Protein AF-A0A4S8MZV8-F1 (afdb_monomer_lite)

Radius of gyration: 15.36 Å; chains: 1; bounding box: 40×35×32 Å

Foldseek 3Di:
DCVPDDDDDQVVLLVLQVVLVPDDDPVVNVVSCVVPVHHHDCLSVDPPDRCRVPPDPDPVVCVVVCVVVCCVPPVD

Organism: Dendrothele bispora (strain CBS 962.96) (NCBI:txid1314807)

Structure (mmCIF, N/CA/C/O backbone):
data_AF-A0A4S8MZV8-F1
#
_entry.id   AF-A0A4S8MZV8-F1
#
loop_
_atom_site.group_PDB
_atom_site.id
_atom_site.type_symbol
_atom_site.label_atom_id
_atom_site.label_alt_id
_atom_site.label_comp_id
_atom_site.label_asym_id
_atom_site.label_entity_id
_atom_site.label_seq_id
_atom_site.pdbx_PDB_ins_code
_atom_site.Cartn_x
_atom_site.Cartn_y
_atom_site.Cartn_z
_atom_site.occupancy
_atom_site.B_iso_or_equiv
_atom_site.auth_s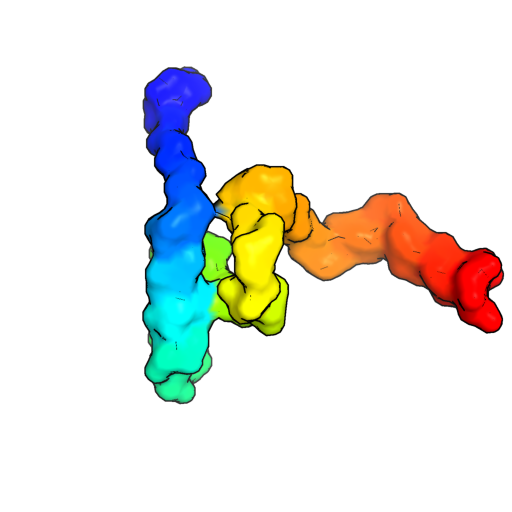eq_id
_atom_site.auth_comp_id
_atom_site.auth_asym_id
_atom_site.auth_atom_id
_atom_site.pdbx_PDB_model_num
ATOM 1 N N . ASP A 1 1 ? 24.686 3.157 -1.398 1.00 70.44 1 ASP A N 1
ATOM 2 C CA . ASP A 1 1 ? 24.841 2.017 -2.303 1.00 70.44 1 ASP A CA 1
ATOM 3 C C . ASP A 1 1 ? 23.448 1.539 -2.670 1.00 70.44 1 ASP A C 1
ATOM 5 O O . ASP A 1 1 ? 22.677 1.239 -1.766 1.00 70.44 1 ASP A O 1
ATOM 9 N N . TYR A 1 2 ? 23.082 1.642 -3.944 1.00 75.75 2 TYR A N 1
ATOM 10 C CA . TYR A 1 2 ? 21.751 1.260 -4.424 1.00 75.75 2 TYR A CA 1
ATOM 11 C C . TYR A 1 2 ? 21.671 -0.250 -4.691 1.00 75.75 2 TYR A C 1
ATOM 13 O O . TYR A 1 2 ? 20.577 -0.790 -4.785 1.00 75.75 2 TYR A O 1
ATOM 21 N N . GLU A 1 3 ? 22.816 -0.937 -4.762 1.00 83.75 3 GLU A N 1
ATOM 22 C CA . GLU A 1 3 ? 22.883 -2.387 -4.971 1.00 83.75 3 GLU A CA 1
ATOM 23 C C . GLU A 1 3 ? 22.404 -3.172 -3.742 1.00 83.75 3 GLU A C 1
ATOM 25 O O . GLU A 1 3 ? 21.998 -4.323 -3.855 1.00 83.75 3 GLU A O 1
ATOM 30 N N . ALA A 1 4 ? 22.384 -2.529 -2.571 1.00 84.69 4 ALA A N 1
ATOM 31 C CA . ALA A 1 4 ? 21.838 -3.085 -1.336 1.00 84.69 4 ALA A CA 1
ATOM 32 C C . ALA A 1 4 ? 20.308 -2.930 -1.214 1.00 84.69 4 ALA A C 1
ATOM 34 O O . ALA A 1 4 ? 19.752 -3.226 -0.158 1.00 84.69 4 ALA A O 1
ATOM 35 N N . TRP A 1 5 ? 19.626 -2.383 -2.227 1.00 85.00 5 TRP A N 1
ATOM 36 C CA . TRP A 1 5 ? 18.180 -2.177 -2.176 1.00 85.00 5 TRP A CA 1
ATOM 37 C C . TRP A 1 5 ? 17.451 -3.406 -2.704 1.00 85.00 5 TRP A C 1
ATOM 39 O O . TRP A 1 5 ? 17.574 -3.761 -3.876 1.00 85.00 5 TRP A O 1
ATOM 49 N N . ASP A 1 6 ? 16.639 -4.016 -1.846 1.00 83.75 6 ASP A N 1
ATOM 50 C CA . ASP A 1 6 ? 15.778 -5.116 -2.258 1.00 83.75 6 ASP A CA 1
ATOM 51 C C . ASP A 1 6 ? 14.697 -4.621 -3.225 1.00 83.75 6 ASP A C 1
ATOM 53 O O . ASP A 1 6 ? 13.959 -3.664 -2.958 1.00 83.75 6 ASP A O 1
ATOM 57 N N . MET A 1 7 ? 14.586 -5.302 -4.365 1.00 85.38 7 MET A N 1
ATOM 58 C CA . MET A 1 7 ? 13.540 -5.033 -5.345 1.00 85.38 7 MET A CA 1
ATOM 59 C C . MET A 1 7 ? 12.180 -5.453 -4.786 1.00 85.38 7 MET A C 1
ATOM 61 O O . MET A 1 7 ? 11.986 -6.594 -4.361 1.00 85.38 7 MET A O 1
ATOM 65 N N . ARG A 1 8 ? 11.207 -4.539 -4.827 1.00 87.62 8 ARG A N 1
ATOM 66 C CA . ARG A 1 8 ? 9.821 -4.852 -4.462 1.00 87.62 8 ARG A CA 1
ATOM 67 C C . ARG A 1 8 ? 9.137 -5.646 -5.565 1.00 87.62 8 ARG A C 1
ATOM 69 O O . ARG A 1 8 ? 9.26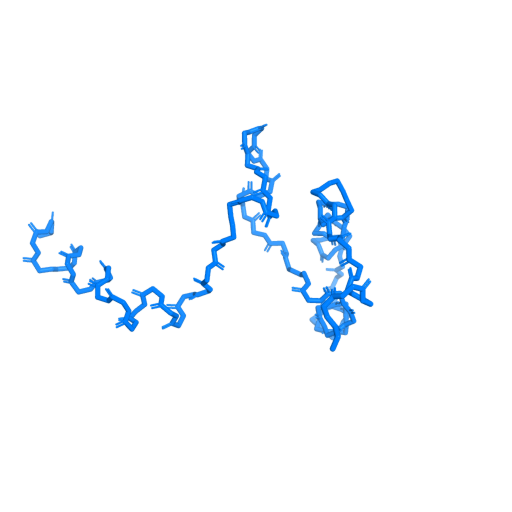6 -5.323 -6.743 1.00 87.62 8 ARG A O 1
ATOM 76 N N . HIS A 1 9 ? 8.340 -6.632 -5.165 1.00 91.50 9 HIS A N 1
ATOM 77 C CA . HIS A 1 9 ? 7.580 -7.473 -6.083 1.00 91.50 9 HIS A CA 1
ATOM 78 C C . HIS A 1 9 ? 6.086 -7.163 -5.996 1.00 91.50 9 HIS A C 1
ATOM 80 O O . HIS A 1 9 ? 5.499 -7.121 -4.917 1.00 91.50 9 HIS A O 1
ATOM 86 N N . SER A 1 10 ? 5.451 -6.999 -7.154 1.00 90.31 10 SER A N 1
ATOM 87 C CA . SER A 1 10 ? 4.025 -6.676 -7.290 1.00 90.31 10 SER A CA 1
ATOM 88 C C . SER A 1 10 ? 3.110 -7.647 -6.531 1.00 90.31 10 SER A C 1
ATOM 90 O O . SER A 1 10 ? 2.232 -7.226 -5.775 1.00 90.31 10 SER A O 1
ATOM 92 N N . GLY A 1 11 ? 3.382 -8.954 -6.628 1.00 92.75 11 GLY A N 1
ATOM 93 C CA . GLY A 1 11 ? 2.627 -9.983 -5.906 1.00 92.75 11 GLY A CA 1
ATOM 94 C C . GLY A 1 11 ? 2.742 -9.879 -4.381 1.00 92.75 11 GLY A C 1
ATOM 95 O O . GLY A 1 11 ? 1.746 -10.059 -3.682 1.00 92.75 11 GLY A O 1
ATOM 96 N N . GLU A 1 12 ? 3.923 -9.535 -3.863 1.00 94.25 12 GLU A N 1
ATOM 97 C CA . GLU A 1 12 ? 4.147 -9.331 -2.427 1.00 94.25 12 GLU A CA 1
ATOM 98 C C . GLU A 1 12 ? 3.359 -8.115 -1.924 1.00 94.25 12 GLU A C 1
ATOM 100 O O . GLU A 1 12 ? 2.632 -8.200 -0.933 1.00 94.25 12 GLU A O 1
ATOM 105 N N . VAL A 1 13 ? 3.424 -7.004 -2.661 1.00 93.88 13 VAL A N 1
ATOM 106 C CA . VAL A 1 13 ? 2.674 -5.782 -2.344 1.00 93.88 13 VAL A CA 1
ATOM 107 C C . VAL A 1 13 ? 1.166 -6.045 -2.370 1.00 93.88 13 VAL A C 1
ATOM 109 O O . VAL A 1 13 ? 0.442 -5.595 -1.483 1.00 93.88 13 VAL A O 1
ATOM 112 N N . HIS A 1 14 ? 0.674 -6.818 -3.341 1.00 94.00 14 HIS A N 1
ATOM 113 C CA . HIS A 1 14 ? -0.733 -7.208 -3.397 1.00 94.00 14 HIS A CA 1
ATOM 114 C C . HIS A 1 14 ? -1.141 -8.062 -2.184 1.00 94.00 14 HIS A C 1
ATOM 116 O O . HIS A 1 14 ? -2.177 -7.806 -1.570 1.00 94.00 14 HIS A O 1
ATOM 122 N N . GLN A 1 15 ? -0.329 -9.047 -1.789 1.00 95.38 15 GLN A N 1
ATOM 123 C CA . GLN A 1 15 ? -0.594 -9.861 -0.597 1.00 95.38 15 GLN A CA 1
ATOM 124 C C . GLN A 1 15 ? -0.637 -9.014 0.682 1.00 95.38 15 GLN A C 1
ATOM 126 O O . GLN A 1 15 ? -1.549 -9.177 1.495 1.00 95.38 15 GLN A O 1
ATOM 131 N N . GLN A 1 16 ? 0.299 -8.076 0.838 1.00 95.75 16 GLN A N 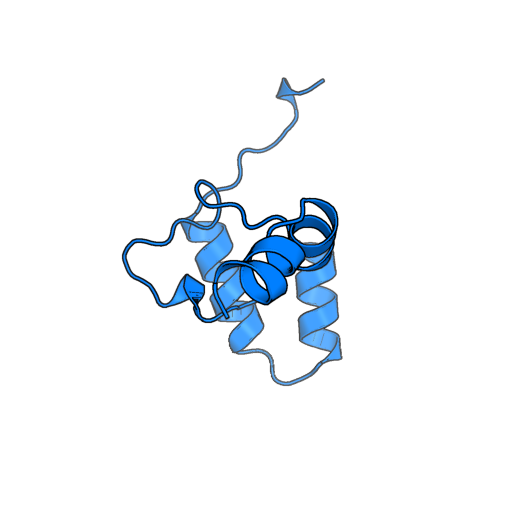1
ATOM 132 C CA . GLN A 1 16 ? 0.324 -7.131 1.958 1.00 95.75 16 GLN A CA 1
ATOM 133 C C . GLN A 1 16 ? -0.923 -6.234 1.963 1.00 95.75 16 GLN A C 1
ATOM 135 O O . GLN A 1 16 ? -1.567 -6.074 2.999 1.00 95.75 16 GLN A O 1
ATOM 140 N N . ALA A 1 17 ? -1.344 -5.723 0.803 1.00 95.25 17 ALA A N 1
ATOM 141 C CA . ALA A 1 17 ? -2.565 -4.929 0.681 1.00 95.25 17 ALA A CA 1
ATOM 142 C C . ALA A 1 17 ? -3.819 -5.735 1.072 1.00 95.25 17 ALA A C 1
ATOM 144 O O . ALA A 1 17 ? -4.657 -5.251 1.836 1.00 95.25 17 ALA A O 1
ATOM 145 N N . VAL A 1 18 ? -3.944 -6.985 0.615 1.00 95.94 18 VAL A N 1
ATOM 146 C CA . VAL A 1 18 ? -5.053 -7.875 1.004 1.00 95.94 18 VAL A CA 1
ATOM 147 C C . VAL A 1 18 ? -5.042 -8.142 2.512 1.00 95.94 18 VAL A C 1
ATOM 149 O O . VAL A 1 18 ? -6.090 -8.055 3.158 1.00 95.94 18 VAL A O 1
ATOM 152 N N . ALA A 1 19 ? -3.868 -8.398 3.095 1.00 96.62 19 ALA A N 1
ATOM 153 C CA . ALA A 1 19 ? -3.722 -8.579 4.536 1.00 96.62 19 ALA A CA 1
ATOM 154 C C . ALA A 1 19 ? -4.158 -7.323 5.305 1.00 96.62 19 ALA A C 1
ATOM 156 O O . ALA A 1 19 ? -4.963 -7.421 6.230 1.00 96.62 19 ALA A O 1
ATOM 157 N N . TRP A 1 20 ? -3.705 -6.138 4.882 1.00 96.75 20 TRP A N 1
ATOM 158 C CA . TRP A 1 20 ? -4.100 -4.853 5.460 1.00 96.75 20 TRP A CA 1
ATOM 159 C C . TRP A 1 20 ? -5.621 -4.639 5.405 1.00 96.75 20 TRP A C 1
ATOM 161 O O . TRP A 1 20 ? -6.222 -4.217 6.398 1.00 96.75 20 TRP A O 1
ATOM 171 N N . ARG A 1 21 ? -6.271 -4.978 4.278 1.00 96.25 21 ARG A N 1
ATOM 172 C CA . ARG A 1 21 ? -7.735 -4.880 4.100 1.00 96.25 21 ARG A CA 1
ATOM 173 C C . ARG A 1 21 ? -8.487 -5.754 5.104 1.00 96.25 21 ARG A C 1
ATOM 175 O O . ARG A 1 21 ? -9.501 -5.315 5.647 1.00 96.25 21 ARG A O 1
ATOM 182 N N . GLY A 1 22 ? -7.979 -6.959 5.364 1.00 96.56 22 GLY A N 1
ATOM 183 C CA . GLY A 1 22 ? -8.561 -7.920 6.305 1.00 96.56 22 GLY A CA 1
ATOM 184 C C . GLY A 1 22 ? -8.399 -7.555 7.785 1.00 96.56 22 GLY A C 1
ATOM 185 O O . GLY A 1 22 ? -9.074 -8.136 8.631 1.00 96.56 22 GLY A O 1
ATOM 186 N N . MET A 1 23 ? -7.539 -6.592 8.131 1.00 97.00 23 MET A N 1
ATOM 187 C CA . MET A 1 23 ? -7.347 -6.177 9.524 1.00 97.00 23 MET A CA 1
ATOM 188 C C . MET A 1 23 ? -8.544 -5.384 10.051 1.00 97.00 23 MET A C 1
ATOM 190 O O . MET A 1 23 ? -9.021 -4.449 9.403 1.00 97.00 23 MET A O 1
ATOM 194 N N . THR A 1 24 ? -8.978 -5.709 11.270 1.00 96.25 24 THR A N 1
ATOM 195 C CA . THR A 1 24 ? -10.161 -5.106 11.905 1.00 96.25 24 THR A CA 1
ATOM 196 C C . THR A 1 24 ? -9.864 -3.773 12.585 1.00 96.25 24 THR A C 1
ATOM 198 O O . THR A 1 24 ? -10.699 -2.871 12.578 1.00 96.25 24 THR A O 1
ATOM 201 N N . THR A 1 25 ? -8.688 -3.628 13.201 1.00 96.75 25 THR A N 1
ATOM 202 C CA . THR A 1 25 ? -8.371 -2.447 14.011 1.00 96.75 25 THR A CA 1
ATOM 203 C C . THR A 1 25 ? -7.536 -1.439 13.234 1.00 96.75 25 THR A C 1
ATOM 205 O O . THR A 1 25 ? -6.637 -1.787 12.464 1.00 96.75 25 THR A O 1
ATOM 208 N N . LYS A 1 26 ? -7.793 -0.154 13.494 1.00 95.62 26 LYS A N 1
ATOM 209 C CA . LYS A 1 26 ? -6.989 0.947 12.952 1.00 95.62 26 LYS A CA 1
ATOM 210 C C . LYS A 1 26 ? -5.516 0.819 13.360 1.00 95.62 26 LYS A C 1
ATOM 212 O O . LYS A 1 26 ? -4.639 0.988 12.523 1.00 95.62 26 LYS A O 1
ATOM 217 N N . SER A 1 27 ? -5.248 0.444 14.611 1.00 96.88 27 SER A N 1
ATOM 218 C CA . SER A 1 27 ? -3.883 0.273 15.120 1.00 96.88 27 SER A CA 1
ATOM 219 C C . SER A 1 27 ? -3.117 -0.854 14.421 1.00 96.88 27 SER A C 1
ATOM 221 O O . SER A 1 27 ? -1.925 -0.697 14.163 1.00 96.88 27 SER A O 1
ATOM 223 N N . ALA A 1 28 ? -3.781 -1.965 14.073 1.00 97.06 28 ALA A N 1
ATOM 224 C CA . ALA A 1 28 ? -3.160 -3.045 13.308 1.00 97.06 28 ALA A CA 1
ATOM 225 C C . ALA A 1 28 ? -2.815 -2.590 11.886 1.00 97.06 28 ALA A C 1
ATOM 227 O O . ALA A 1 28 ? -1.692 -2.806 11.437 1.00 97.06 28 ALA A O 1
ATOM 228 N N . ARG A 1 29 ? -3.736 -1.881 11.222 1.00 96.75 29 ARG A N 1
ATOM 229 C CA . ARG A 1 29 ? -3.507 -1.299 9.891 1.00 96.75 29 ARG A CA 1
ATOM 230 C C . ARG A 1 29 ? -2.348 -0.307 9.882 1.00 96.75 29 ARG A C 1
ATOM 232 O O . ARG A 1 29 ? -1.489 -0.380 9.011 1.00 96.75 29 ARG A O 1
ATOM 239 N N . GLU A 1 30 ? -2.289 0.588 10.864 1.00 95.81 30 GLU A N 1
ATOM 240 C CA . GLU A 1 30 ? -1.185 1.544 11.004 1.00 95.81 30 GLU A CA 1
ATOM 241 C C . GLU A 1 30 ? 0.146 0.847 11.285 1.00 95.81 30 GLU A C 1
ATOM 243 O O . GLU A 1 30 ? 1.172 1.233 10.732 1.00 95.81 30 GLU A O 1
ATOM 248 N N . LYS A 1 31 ? 0.149 -0.188 12.133 1.00 97.06 31 LYS A N 1
ATOM 249 C CA . LYS A 1 31 ? 1.348 -0.987 12.398 1.00 97.06 31 LYS A CA 1
ATOM 250 C C . LYS A 1 31 ? 1.837 -1.675 11.124 1.00 97.06 31 LYS A C 1
ATOM 252 O O . LYS A 1 31 ? 3.000 -1.515 10.777 1.00 97.06 31 LYS A O 1
ATOM 257 N N . HIS A 1 32 ? 0.942 -2.343 10.404 1.00 96.12 32 HIS A N 1
ATOM 258 C CA . HIS A 1 32 ? 1.270 -3.014 9.152 1.00 96.12 32 HIS A CA 1
ATOM 259 C C . HIS A 1 32 ? 1.803 -2.042 8.101 1.00 96.12 32 HIS A C 1
ATOM 261 O O . HIS A 1 32 ? 2.804 -2.323 7.450 1.00 96.12 32 HIS A O 1
ATOM 267 N N . GLN A 1 33 ? 1.172 -0.875 7.964 1.00 93.94 33 GLN A N 1
ATOM 268 C CA . GLN A 1 33 ? 1.616 0.149 7.027 1.00 93.94 33 GLN A CA 1
ATOM 269 C C . GLN A 1 33 ? 2.971 0.747 7.427 1.00 93.94 33 GLN A C 1
ATOM 271 O O . GLN A 1 33 ? 3.762 1.062 6.550 1.00 93.94 33 GLN A O 1
ATOM 276 N N . ARG A 1 34 ? 3.285 0.882 8.721 1.00 93.88 34 ARG A N 1
ATOM 277 C CA . ARG A 1 34 ? 4.633 1.292 9.156 1.00 93.88 34 ARG A CA 1
ATOM 278 C C . ARG A 1 34 ? 5.698 0.243 8.838 1.00 93.88 34 ARG A C 1
ATOM 280 O O . ARG A 1 34 ? 6.818 0.616 8.521 1.00 93.88 34 ARG A O 1
ATOM 287 N N . GLU A 1 35 ? 5.355 -1.037 8.940 1.00 94.38 35 GLU A N 1
ATOM 288 C CA . GLU A 1 35 ? 6.284 -2.149 8.703 1.00 94.38 35 GLU A CA 1
ATOM 289 C C . GLU A 1 35 ? 6.527 -2.396 7.207 1.00 94.38 35 GLU A C 1
ATOM 291 O O . GLU A 1 35 ? 7.660 -2.611 6.793 1.00 94.38 35 GLU A O 1
ATOM 296 N N . THR A 1 36 ? 5.476 -2.337 6.387 1.00 92.44 36 THR A N 1
ATOM 297 C CA . THR A 1 36 ? 5.527 -2.687 4.952 1.00 92.44 36 THR A CA 1
ATOM 298 C C . THR A 1 36 ? 5.523 -1.470 4.024 1.00 92.44 36 THR A C 1
ATOM 300 O O . THR A 1 36 ? 5.965 -1.531 2.876 1.00 92.44 36 THR A O 1
ATOM 303 N N . GLY A 1 37 ? 5.008 -0.333 4.490 1.00 90.69 37 GLY A N 1
ATOM 304 C CA . GLY A 1 37 ? 4.698 0.826 3.653 1.00 90.69 37 GLY A CA 1
ATOM 305 C C . GLY A 1 37 ? 3.444 0.656 2.788 1.00 90.69 37 GLY A C 1
ATOM 306 O O . GLY A 1 37 ? 3.172 1.530 1.970 1.00 90.69 37 GLY A O 1
ATOM 307 N N . VAL A 1 38 ? 2.690 -0.440 2.931 1.00 92.12 38 VAL A N 1
ATOM 308 C CA . VAL A 1 38 ? 1.554 -0.775 2.059 1.00 92.12 38 VAL A CA 1
ATOM 309 C C . VAL A 1 38 ? 0.219 -0.534 2.767 1.00 92.12 38 VAL A C 1
ATOM 311 O O . VAL A 1 38 ? 0.036 -0.870 3.940 1.00 92.12 38 VAL A O 1
ATOM 314 N N . CYS A 1 39 ? -0.734 0.044 2.035 1.00 92.94 39 CYS A N 1
ATOM 315 C CA . CYS A 1 39 ? -2.140 0.133 2.413 1.00 92.94 39 CYS A CA 1
ATOM 316 C C . CYS A 1 39 ? -3.018 -0.363 1.261 1.00 92.94 39 CYS A C 1
ATOM 318 O O . CYS A 1 39 ? -2.618 -0.317 0.099 1.00 92.94 39 CYS A O 1
ATOM 320 N N . TRP A 1 40 ? -4.224 -0.835 1.575 1.00 93.75 40 TRP A N 1
ATOM 321 C CA . TRP A 1 40 ? -5.160 -1.227 0.528 1.00 93.75 40 TRP A CA 1
ATOM 322 C C . TRP A 1 40 ? -5.858 -0.004 -0.068 1.00 93.75 40 TRP A C 1
ATOM 324 O O . TRP A 1 40 ? -6.316 0.890 0.647 1.00 93.75 40 TRP A O 1
ATOM 334 N N . SER A 1 41 ? -6.011 -0.027 -1.385 1.00 90.06 41 SER A N 1
ATOM 335 C CA . SER A 1 41 ? -6.855 0.8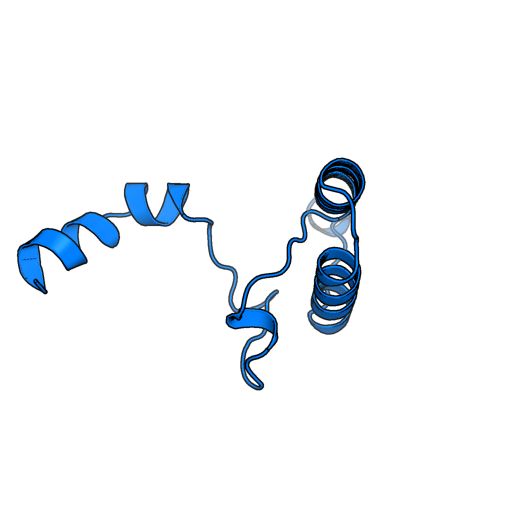73 -2.159 1.00 90.06 41 SER A CA 1
ATOM 336 C C . SER A 1 41 ? -7.653 0.055 -3.184 1.00 90.06 41 SER A C 1
ATOM 338 O O . SER A 1 41 ? -7.212 -1.040 -3.547 1.00 90.06 41 SER A O 1
ATOM 340 N N . PRO A 1 42 ? -8.780 0.574 -3.707 1.00 91.44 42 PRO A N 1
ATOM 341 C CA . PRO A 1 42 ? -9.558 -0.113 -4.742 1.00 91.44 42 PRO A CA 1
ATOM 342 C C . PRO A 1 42 ? -8.767 -0.475 -6.007 1.00 91.44 42 PRO A C 1
ATOM 344 O O . PRO A 1 42 ? -9.182 -1.355 -6.750 1.00 91.44 42 PRO A O 1
ATOM 347 N N . LEU A 1 43 ? -7.620 0.169 -6.251 1.00 90.62 43 LEU A N 1
ATOM 348 C CA . LEU A 1 43 ? -6.767 -0.134 -7.399 1.00 90.62 43 LEU A CA 1
ATOM 349 C C . LEU A 1 43 ? -6.199 -1.553 -7.352 1.00 90.62 43 LEU A C 1
ATOM 351 O O . LEU A 1 43 ? -6.029 -2.158 -8.403 1.00 90.62 43 LEU A O 1
ATOM 355 N N . HIS A 1 44 ? -5.972 -2.113 -6.160 1.00 91.44 44 HIS A N 1
ATOM 356 C CA . HIS A 1 44 ? -5.496 -3.493 -6.023 1.00 91.44 44 HIS A CA 1
ATOM 357 C C . HIS A 1 44 ? -6.491 -4.534 -6.547 1.00 91.44 44 HIS A C 1
ATOM 359 O O . HIS A 1 44 ? -6.082 -5.652 -6.830 1.00 91.44 44 HIS A O 1
ATOM 365 N N . ASP A 1 45 ? -7.767 -4.174 -6.706 1.00 91.81 45 ASP A N 1
ATOM 366 C CA . ASP A 1 45 ? -8.787 -5.074 -7.246 1.00 91.81 45 ASP A CA 1
ATOM 367 C C . ASP A 1 45 ? -8.819 -5.041 -8.798 1.00 91.81 45 ASP A C 1
ATOM 369 O O . ASP A 1 45 ? -9.552 -5.811 -9.421 1.00 91.81 45 ASP A O 1
ATOM 373 N N . LEU A 1 46 ? -8.034 -4.168 -9.448 1.00 92.00 46 LEU A N 1
ATOM 374 C CA . LEU A 1 46 ? -7.970 -4.058 -10.907 1.00 92.00 46 LEU A CA 1
ATOM 375 C C . LEU A 1 46 ? -6.980 -5.079 -11.498 1.00 92.00 46 LEU A C 1
ATOM 377 O O . LEU A 1 46 ? -5.808 -5.081 -11.123 1.00 92.00 46 LEU A O 1
ATOM 381 N N . PRO A 1 47 ? -7.380 -5.883 -12.502 1.00 89.31 47 PRO A N 1
ATOM 382 C CA . PRO A 1 47 ? -6.552 -6.974 -13.029 1.00 89.31 47 PRO A CA 1
ATOM 383 C C . PRO A 1 47 ? -5.294 -6.510 -13.777 1.00 89.31 47 PRO A C 1
ATOM 385 O O . PRO A 1 47 ? -4.394 -7.308 -14.013 1.00 89.31 47 PRO A O 1
ATOM 388 N N . TYR A 1 48 ? -5.233 -5.237 -14.172 1.00 89.31 48 TYR A N 1
ATOM 389 C CA . TYR A 1 48 ? -4.098 -4.639 -14.879 1.00 89.31 48 TYR A CA 1
ATOM 390 C C . TYR A 1 48 ? -3.211 -3.772 -13.976 1.00 89.31 48 TYR A C 1
ATOM 392 O O . TYR A 1 48 ? -2.211 -3.226 -14.441 1.00 89.31 48 TYR A O 1
ATOM 400 N N . TYR A 1 49 ? -3.587 -3.584 -12.710 1.00 89.56 49 TYR A N 1
ATOM 401 C CA . TYR A 1 49 ? -2.861 -2.694 -11.820 1.00 89.56 49 TYR A CA 1
ATOM 402 C C . TYR A 1 49 ? -1.668 -3.409 -11.187 1.00 89.56 49 TYR A C 1
ATOM 404 O O . TYR A 1 49 ? -1.818 -4.334 -10.393 1.00 89.56 49 TYR A O 1
ATOM 412 N N . ASP A 1 50 ? -0.474 -2.931 -11.523 1.00 90.56 50 ASP A N 1
ATOM 413 C CA . ASP A 1 50 ? 0.770 -3.315 -10.857 1.00 90.56 50 ASP A CA 1
ATOM 414 C C . ASP A 1 50 ? 1.206 -2.206 -9.882 1.00 90.56 50 ASP A C 1
ATOM 416 O O . ASP A 1 50 ? 1.565 -1.127 -10.351 1.00 90.56 50 ASP A O 1
ATOM 420 N N . PRO A 1 51 ? 1.201 -2.425 -8.555 1.00 88.50 51 PRO A N 1
ATOM 421 C CA . PRO A 1 51 ? 1.541 -1.395 -7.573 1.00 88.50 51 PRO A CA 1
ATOM 422 C C . PRO A 1 51 ? 3.030 -1.013 -7.528 1.00 88.50 51 PRO A C 1
ATOM 424 O O . PRO A 1 51 ? 3.368 0.006 -6.926 1.00 88.50 51 PRO A O 1
ATOM 427 N N . VAL A 1 52 ? 3.925 -1.805 -8.126 1.00 89.50 52 VAL A N 1
ATOM 428 C CA . VAL A 1 52 ? 5.359 -1.489 -8.223 1.00 89.50 52 VAL A CA 1
ATOM 429 C C . VAL A 1 52 ? 5.634 -0.672 -9.484 1.00 89.50 52 VAL A C 1
ATOM 431 O O . VAL A 1 52 ? 6.350 0.324 -9.419 1.00 89.50 52 VAL A O 1
ATOM 434 N N . CYS A 1 53 ? 5.037 -1.047 -10.619 1.00 87.19 53 CYS A N 1
ATOM 435 C CA . CYS A 1 53 ? 5.209 -0.324 -11.883 1.00 87.19 53 CYS A CA 1
ATOM 436 C C . CYS A 1 53 ? 4.323 0.928 -11.991 1.00 87.19 53 CYS A C 1
ATOM 438 O O . CYS A 1 53 ? 4.730 1.914 -12.600 1.00 87.19 53 CYS A O 1
ATOM 440 N N . HIS A 1 54 ? 3.131 0.916 -11.392 1.00 84.75 54 HIS A N 1
ATOM 441 C CA . HIS A 1 54 ? 2.176 2.029 -11.390 1.00 84.75 54 HIS A CA 1
ATOM 442 C C . HIS A 1 54 ? 2.144 2.695 -10.013 1.00 84.75 54 HIS A C 1
ATOM 444 O O . HIS A 1 54 ? 1.108 2.761 -9.338 1.00 84.75 54 HIS A O 1
ATOM 450 N N . LEU A 1 55 ? 3.318 3.159 -9.579 1.00 73.81 55 LEU A N 1
ATOM 451 C CA . LEU A 1 55 ? 3.470 3.850 -8.309 1.00 73.81 55 LEU A CA 1
ATOM 452 C C . LEU A 1 55 ? 2.652 5.146 -8.332 1.00 73.81 55 LEU A C 1
ATOM 454 O O . LEU A 1 55 ? 2.961 6.082 -9.069 1.00 73.81 55 LEU A O 1
ATOM 458 N N . ILE A 1 56 ? 1.625 5.218 -7.488 1.00 68.62 56 ILE A N 1
ATOM 459 C CA . ILE A 1 56 ? 0.929 6.475 -7.234 1.00 68.62 56 ILE A CA 1
ATOM 460 C C . ILE A 1 56 ? 1.683 7.191 -6.124 1.00 68.62 56 ILE A C 1
ATOM 462 O O . ILE A 1 56 ? 1.609 6.809 -4.954 1.00 68.62 56 ILE A O 1
ATOM 466 N N . LEU A 1 57 ? 2.401 8.249 -6.492 1.00 64.38 57 LEU A N 1
ATOM 467 C CA . LEU A 1 57 ? 2.868 9.240 -5.533 1.00 64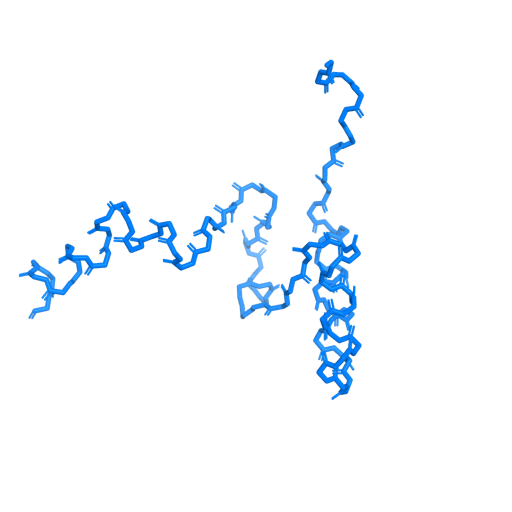.38 57 LEU A CA 1
ATOM 468 C C . LEU A 1 57 ? 1.606 9.787 -4.856 1.00 64.38 57 LEU A C 1
ATOM 470 O O . LEU A 1 57 ? 0.733 10.333 -5.527 1.00 64.38 57 LEU A O 1
ATOM 474 N N . GLY A 1 58 ? 1.436 9.508 -3.560 1.00 62.75 58 GLY A N 1
ATOM 475 C CA . GLY A 1 58 ? 0.162 9.707 -2.861 1.00 62.75 58 GLY A CA 1
ATOM 476 C C . GLY A 1 58 ? -0.437 11.109 -3.041 1.00 62.75 58 GLY A C 1
ATOM 477 O O . GLY A 1 58 ? 0.239 12.037 -3.473 1.00 62.75 58 GLY A O 1
ATOM 478 N N . PHE A 1 59 ? -1.706 11.289 -2.653 1.00 56.22 59 PHE A N 1
ATOM 479 C CA . PHE A 1 59 ? -2.493 12.522 -2.860 1.00 56.22 59 PHE A CA 1
ATOM 480 C C . PHE A 1 59 ? -1.732 13.841 -2.646 1.00 56.22 59 PHE A C 1
ATOM 482 O O . PHE A 1 59 ? -1.943 14.798 -3.390 1.00 56.22 59 PHE A O 1
ATOM 489 N N . MET A 1 60 ? -0.831 13.897 -1.663 1.00 57.94 60 MET A N 1
ATOM 490 C CA . MET A 1 60 ? -0.001 15.074 -1.397 1.00 57.94 60 MET A CA 1
ATOM 491 C C . MET A 1 60 ? 0.846 15.508 -2.603 1.00 57.94 60 MET A C 1
ATOM 493 O O . MET A 1 60 ? 0.909 16.701 -2.884 1.00 57.94 60 MET A O 1
ATOM 497 N N . HIS A 1 61 ? 1.430 14.571 -3.354 1.00 57.78 61 HIS A N 1
ATOM 498 C CA . HIS A 1 61 ? 2.251 14.891 -4.522 1.00 57.78 61 HIS A CA 1
ATOM 499 C C . HIS A 1 61 ? 1.394 15.260 -5.737 1.00 57.78 61 HIS A C 1
ATOM 501 O O . HIS A 1 61 ? 1.669 16.263 -6.379 1.00 57.78 61 HIS A O 1
ATOM 507 N N . ASN A 1 62 ? 0.274 14.565 -5.975 1.00 59.09 62 ASN A N 1
ATOM 508 C CA . ASN A 1 62 ? -0.677 14.931 -7.041 1.00 59.09 62 ASN A CA 1
ATOM 509 C C . ASN A 1 62 ? -1.248 16.352 -6.890 1.00 59.09 62 ASN A C 1
ATOM 511 O O . ASN A 1 62 ? -1.573 17.015 -7.877 1.00 59.09 62 ASN A O 1
ATOM 515 N N . THR A 1 63 ? -1.397 16.823 -5.649 1.00 55.56 63 THR A N 1
ATOM 516 C CA . THR A 1 63 ? -1.855 18.191 -5.371 1.00 55.56 63 THR A CA 1
ATOM 517 C C . THR A 1 63 ? -0.742 19.204 -5.662 1.00 55.56 63 THR A C 1
ATOM 519 O O . THR A 1 63 ? -1.009 20.281 -6.197 1.00 55.56 63 THR A O 1
ATOM 522 N N . LEU A 1 64 ? 0.506 18.844 -5.337 1.00 57.47 64 LEU A N 1
ATOM 523 C CA . LEU A 1 64 ? 1.701 19.664 -5.548 1.00 57.47 64 LEU A CA 1
ATOM 524 C C . LEU A 1 64 ? 2.113 19.739 -7.030 1.00 57.47 64 LEU A C 1
ATOM 526 O O . LEU A 1 64 ? 2.553 20.788 -7.486 1.00 57.47 64 LEU A O 1
ATOM 530 N N . GLU A 1 65 ? 1.908 18.666 -7.795 1.00 62.97 65 GLU A N 1
ATOM 531 C CA . GLU A 1 65 ? 2.209 18.568 -9.233 1.00 62.97 65 GLU A CA 1
ATOM 532 C C . GLU A 1 65 ? 1.150 19.231 -10.131 1.00 62.97 65 GLU A C 1
ATOM 534 O O . GLU A 1 65 ? 1.235 19.177 -11.354 1.00 62.97 65 GLU A O 1
ATOM 539 N N . GLY A 1 66 ? 0.140 19.885 -9.547 1.00 66.00 66 GLY A N 1
ATOM 540 C CA . GLY A 1 66 ? -0.830 20.698 -10.288 1.00 66.00 6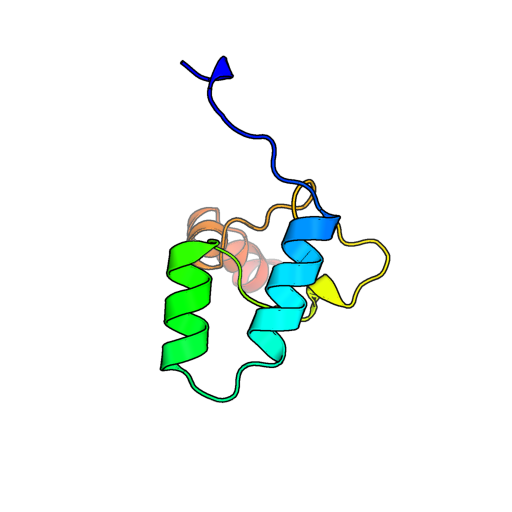6 GLY A CA 1
ATOM 541 C C . GLY A 1 66 ? -1.943 19.912 -10.988 1.00 66.00 66 GLY A C 1
ATOM 542 O O . GLY A 1 66 ? -2.872 20.530 -11.503 1.00 66.00 66 GLY A O 1
ATOM 543 N N . ILE A 1 67 ? -1.931 18.575 -10.934 1.00 72.44 67 ILE A N 1
ATOM 544 C CA . ILE A 1 67 ? -2.960 17.708 -11.539 1.00 72.44 67 ILE A CA 1
ATOM 545 C C . ILE A 1 67 ? -4.354 18.031 -10.984 1.00 72.44 67 ILE A C 1
ATOM 547 O O . ILE A 1 67 ? -5.321 18.111 -11.746 1.00 72.44 67 ILE A O 1
ATOM 551 N N . LEU A 1 68 ? -4.454 18.280 -9.671 1.00 68.81 68 LEU A N 1
ATOM 552 C CA . LEU A 1 68 ? -5.717 18.681 -9.045 1.00 68.81 68 LEU A CA 1
ATOM 553 C C . LEU A 1 68 ? -6.168 20.079 -9.493 1.00 68.81 68 LEU A C 1
ATOM 555 O O . LEU A 1 68 ? -7.356 20.302 -9.702 1.00 68.81 68 LEU A O 1
ATOM 559 N N . GLN A 1 69 ? -5.232 21.020 -9.658 1.00 73.75 69 GLN A N 1
ATOM 560 C CA . GLN A 1 69 ? -5.566 22.373 -10.112 1.00 73.75 69 GLN A CA 1
ATOM 561 C C . GLN A 1 69 ? -6.074 22.363 -11.555 1.00 73.75 69 GLN A C 1
ATOM 563 O O . GLN A 1 69 ? -7.068 23.022 -11.836 1.00 73.75 69 GLN A O 1
ATOM 568 N N . TYR A 1 70 ? -5.433 21.585 -12.430 1.00 78.50 70 TYR A N 1
ATOM 569 C CA . TYR A 1 70 ? -5.844 21.409 -13.822 1.00 78.50 70 TYR A CA 1
ATOM 570 C C . TYR A 1 70 ? -7.252 20.809 -13.925 1.00 78.50 70 TYR A C 1
ATOM 572 O O . TYR A 1 70 ? -8.122 21.365 -14.590 1.00 78.50 70 TYR A O 1
ATOM 580 N N . HIS A 1 71 ? -7.531 19.727 -13.187 1.00 78.00 71 HIS A N 1
ATOM 581 C CA . HIS A 1 71 ? -8.859 19.105 -13.206 1.00 78.00 71 HIS A CA 1
ATOM 582 C C . HIS A 1 71 ? -9.970 20.041 -12.716 1.00 78.00 71 HIS A C 1
ATOM 584 O O . HIS A 1 71 ? -11.071 19.999 -13.249 1.00 78.00 71 HIS A O 1
ATOM 590 N N . LEU A 1 72 ? -9.693 20.884 -11.716 1.00 76.81 72 LEU A N 1
ATOM 591 C CA . LEU A 1 72 ? -10.693 21.787 -11.140 1.00 76.81 72 LEU A CA 1
ATOM 592 C C . LEU A 1 72 ? -10.881 23.100 -11.908 1.00 76.81 72 LEU A C 1
ATOM 594 O O . LEU A 1 72 ? -11.885 23.767 -11.683 1.00 76.81 72 LEU A O 1
ATOM 598 N N . ARG A 1 73 ? -9.911 23.519 -12.728 1.00 79.88 73 ARG A N 1
ATOM 599 C CA . ARG A 1 73 ? -9.963 24.803 -13.450 1.00 79.88 73 ARG A CA 1
ATOM 600 C C . ARG A 1 73 ? -10.245 24.656 -14.937 1.00 79.88 73 ARG A C 1
ATOM 602 O O . ARG A 1 73 ? -10.871 25.544 -15.502 1.00 79.88 73 ARG A O 1
ATOM 609 N N . ASP A 1 74 ? -9.748 23.583 -15.547 1.00 81.06 74 ASP A N 1
ATOM 610 C CA . ASP A 1 74 ? -9.739 23.434 -17.003 1.00 81.06 74 ASP A CA 1
ATOM 611 C C . ASP A 1 74 ? -10.662 22.311 -17.496 1.00 81.06 74 ASP A C 1
ATOM 613 O O . ASP A 1 74 ? -11.095 22.341 -18.646 1.00 81.06 74 ASP A O 1
ATOM 617 N N . LEU A 1 75 ? -10.965 21.314 -16.653 1.00 77.81 75 LEU A N 1
ATOM 618 C CA . LEU A 1 75 ? -11.818 20.173 -17.019 1.00 77.81 75 LEU A CA 1
ATOM 619 C C . LEU A 1 75 ? -13.223 20.209 -16.402 1.00 77.81 75 LEU A C 1
ATOM 621 O O . LEU A 1 75 ? -14.100 19.505 -16.910 1.00 77.81 75 LEU A O 1
ATOM 625 N N . TRP A 1 76 ? -13.435 20.975 -15.328 1.00 59.53 76 TRP A N 1
ATOM 626 C CA . TRP A 1 76 ? -14.740 21.141 -14.680 1.00 59.53 76 TRP A CA 1
ATOM 627 C C . TRP A 1 76 ? -15.328 22.515 -14.980 1.00 59.53 76 TRP A C 1
ATOM 629 O O . TRP A 1 76 ? -16.521 22.556 -15.359 1.00 59.53 76 TRP A O 1
#

Sequence (76 aa):
DYEAWDMRHSGEVHQQAVAWRGMTTKSAREKHQRETGVCWSPLHDLPYYDPVCHLILGFMHNTLEGILQYHLRDLW

pLDDT: mean 84.69, std 12.61, range [55.56, 97.06]

Secondary structure (DSSP, 8-state):
--TTPPPP-HHHHHHHHHHHHH--SHHHHHHHHHHH-----GGGGSTT--TTTS----HHHHHHTTHHHHHHHT--